Protein AF-A0A6P1HX88-F1 (afdb_monomer_lite)

pLDDT: mean 88.22, std 10.06, range [54.56, 97.75]

Foldseek 3Di:
DPDWDPPPPPAQTKDWDWDDDPPPIDTWMKGWHDDDPQAKTWIWTDDDDFWIKIWIWGWADDVPGTDIDIDIAIPGPPRNVPDRVVVCVVCVVVVVVVVVVVCCVVVVNPDD

Radius of gyration: 15.02 Å; chains: 1; bounding box: 35×31×38 Å

Sequence (112 aa):
MRAVNAEWPAVGSQLHHSVGVWPVLINDSTEVLEVDEERELRLLARATPATKAVVHLQLEPRGSGCHLEMDEKVATPPLKWIPRSVQDVAVYPRNRECLRRLAFLAEQTSTP

Secondary structure (DSSP, 8-state):
--EE-TTTTSTT-EEEEEEEETTEEEEEEEEEEEEETTTEEEEEEEETTTEEEEEEEEEEEETTEEEEEEEEEE-STTGGGS-HHHHHHHHHHHHHHHHHHHHHHHTT----

Structure (mmCIF, N/CA/C/O backbone):
data_AF-A0A6P1HX88-F1
#
_entry.id   AF-A0A6P1HX88-F1
#
loop_
_atom_site.group_PDB
_atom_site.id
_atom_site.type_symbol
_atom_site.label_atom_id
_atom_site.label_alt_id
_atom_site.label_comp_id
_atom_site.label_asym_id
_atom_site.label_entity_id
_atom_site.label_seq_id
_atom_site.pdbx_PDB_ins_code
_atom_site.Cartn_x
_atom_site.Cartn_y
_atom_site.Cartn_z
_atom_site.occupancy
_atom_site.B_iso_or_equiv
_atom_site.auth_seq_id
_atom_site.auth_comp_id
_atom_site.auth_asym_id
_atom_site.auth_atom_id
_atom_site.pdbx_PDB_model_num
ATOM 1 N N . MET A 1 1 ? -4.781 14.688 -2.827 1.00 87.56 1 MET A N 1
ATOM 2 C CA . MET A 1 1 ? -5.924 13.831 -3.202 1.00 87.56 1 MET A CA 1
ATOM 3 C C . MET A 1 1 ? -6.865 14.639 -4.078 1.00 87.56 1 MET A C 1
ATOM 5 O O . MET A 1 1 ? -7.065 15.800 -3.748 1.00 87.56 1 MET A O 1
ATOM 9 N N . ARG A 1 2 ? -7.367 14.094 -5.194 1.00 91.94 2 ARG A N 1
ATOM 10 C CA . ARG A 1 2 ? -8.237 14.830 -6.135 1.00 91.94 2 ARG A CA 1
ATOM 11 C C . ARG A 1 2 ? -9.677 14.326 -6.121 1.00 91.94 2 ARG A C 1
ATOM 13 O O . ARG A 1 2 ? -10.584 15.141 -6.040 1.00 91.94 2 ARG A O 1
ATOM 20 N N . ALA A 1 3 ? -9.878 13.014 -6.203 1.00 93.31 3 ALA A N 1
ATOM 21 C CA . ALA A 1 3 ? -11.202 12.401 -6.161 1.00 93.31 3 ALA A CA 1
ATOM 22 C C . ALA A 1 3 ? -11.111 10.941 -5.707 1.00 93.31 3 ALA A C 1
ATOM 24 O O . ALA A 1 3 ? -10.095 10.283 -5.933 1.00 93.31 3 ALA A O 1
ATOM 25 N N . VAL A 1 4 ? -12.177 10.454 -5.082 1.00 95.50 4 VAL A N 1
ATOM 26 C CA . VAL A 1 4 ? -12.379 9.055 -4.688 1.00 95.50 4 VAL A CA 1
ATOM 27 C C . VAL A 1 4 ? -13.666 8.598 -5.358 1.00 95.50 4 VAL A C 1
ATOM 29 O O . VAL A 1 4 ? -14.658 9.327 -5.309 1.00 95.50 4 VAL A O 1
ATOM 32 N N . ASN A 1 5 ? -13.654 7.424 -5.977 1.00 96.19 5 ASN A N 1
ATOM 33 C CA . ASN A 1 5 ? -14.876 6.790 -6.455 1.00 96.19 5 ASN A CA 1
ATOM 34 C C . ASN A 1 5 ? -15.854 6.523 -5.296 1.00 96.19 5 ASN A C 1
ATOM 36 O O . ASN A 1 5 ? -15.434 6.163 -4.200 1.00 96.19 5 ASN A O 1
ATOM 40 N N . ALA A 1 6 ? -17.159 6.674 -5.527 1.00 96.38 6 ALA A N 1
ATOM 41 C CA . ALA A 1 6 ? -18.169 6.573 -4.466 1.00 96.38 6 ALA A CA 1
ATOM 42 C C . ALA A 1 6 ? -18.263 5.164 -3.857 1.00 96.38 6 ALA A C 1
ATOM 44 O O . ALA A 1 6 ? -18.596 5.003 -2.689 1.00 96.38 6 ALA A O 1
ATOM 45 N N . GLU A 1 7 ? -17.956 4.156 -4.661 1.00 95.25 7 GLU A N 1
ATOM 46 C CA . GLU A 1 7 ? -17.986 2.739 -4.327 1.00 95.25 7 GLU A CA 1
ATOM 47 C C . GLU A 1 7 ? -16.688 2.232 -3.682 1.00 95.25 7 GLU A C 1
ATOM 49 O O . GLU A 1 7 ? -16.559 1.038 -3.429 1.00 95.25 7 GLU A O 1
ATOM 54 N N . TRP A 1 8 ? -15.712 3.108 -3.424 1.00 93.12 8 TRP A N 1
ATOM 55 C CA . TRP A 1 8 ? -14.463 2.722 -2.772 1.00 93.12 8 TRP A CA 1
ATOM 56 C C . TRP A 1 8 ? -14.723 2.063 -1.400 1.00 93.12 8 TRP A C 1
ATOM 58 O O . TRP A 1 8 ? -15.488 2.620 -0.610 1.00 93.12 8 TRP A O 1
ATOM 68 N N . PRO A 1 9 ? -14.065 0.935 -1.059 1.00 95.12 9 PRO A N 1
ATOM 69 C CA . PRO A 1 9 ? -12.954 0.290 -1.764 1.00 95.12 9 PRO A CA 1
ATOM 70 C C . PRO A 1 9 ? -13.364 -0.895 -2.660 1.00 95.12 9 PRO A C 1
ATOM 72 O O . PRO A 1 9 ? -12.594 -1.834 -2.784 1.00 95.12 9 PRO A O 1
ATOM 75 N N . ALA A 1 10 ? -14.539 -0.923 -3.292 1.00 96.56 10 ALA A N 1
ATOM 76 C CA . ALA A 1 10 ? -14.923 -2.050 -4.151 1.00 96.56 10 ALA A CA 1
ATOM 77 C C . ALA A 1 10 ? -13.893 -2.326 -5.269 1.00 96.56 10 ALA A C 1
ATOM 79 O O . ALA A 1 10 ? -13.251 -1.406 -5.785 1.00 96.56 10 ALA A O 1
ATOM 80 N N . VAL A 1 11 ? -13.741 -3.593 -5.671 1.00 97.69 11 VAL A N 1
ATOM 81 C CA . VAL A 1 11 ? -12.831 -3.996 -6.761 1.00 97.69 11 VAL A CA 1
ATOM 82 C C . VAL A 1 11 ? -13.117 -3.185 -8.031 1.00 97.69 11 VAL A C 1
ATOM 84 O O . VAL A 1 11 ? -14.268 -3.025 -8.432 1.00 97.69 11 VAL A O 1
ATOM 87 N N . GLY A 1 12 ? -12.061 -2.661 -8.658 1.00 96.69 12 GLY A N 1
ATOM 88 C CA . GLY A 1 12 ? -12.130 -1.793 -9.838 1.00 96.69 12 GLY A CA 1
ATOM 89 C C . GLY A 1 12 ? -12.351 -0.303 -9.541 1.00 96.69 12 GLY A C 1
ATOM 90 O O . GLY A 1 12 ? -12.152 0.525 -10.431 1.00 96.69 12 GLY A O 1
ATOM 91 N N . SER A 1 13 ? -12.708 0.065 -8.306 1.00 97.19 13 SER A N 1
ATOM 92 C CA . SER A 1 13 ? -12.827 1.469 -7.894 1.00 97.19 13 SER A CA 1
ATOM 93 C C . SER A 1 13 ? -11.460 2.162 -7.829 1.00 97.19 13 SER A C 1
ATOM 95 O O . SER A 1 13 ? -10.417 1.509 -7.705 1.00 97.19 13 SER A O 1
ATOM 97 N N . GLN A 1 14 ? -11.446 3.496 -7.949 1.00 96.00 14 GLN A N 1
ATOM 98 C CA . GLN A 1 14 ? -10.211 4.268 -8.110 1.00 96.00 14 GLN A CA 1
ATOM 99 C C . GLN A 1 14 ? -10.057 5.453 -7.141 1.00 96.00 14 GLN A C 1
ATOM 101 O O . GLN A 1 14 ? -11.011 6.141 -6.773 1.00 96.00 14 GLN A O 1
ATOM 106 N N . LEU A 1 15 ? -8.797 5.727 -6.783 1.00 93.69 15 LEU A N 1
ATOM 107 C CA . LEU A 1 15 ? -8.330 6.937 -6.106 1.00 93.69 15 LEU A CA 1
ATOM 108 C C . LEU A 1 15 ? -7.564 7.811 -7.093 1.00 93.69 15 LEU A C 1
ATOM 110 O O . LEU A 1 15 ? -6.453 7.473 -7.506 1.00 93.69 15 LEU A O 1
ATOM 114 N N . HIS A 1 16 ? -8.098 8.983 -7.411 1.00 92.25 16 HIS A N 1
ATOM 115 C CA . HIS A 1 16 ? -7.420 9.975 -8.233 1.00 92.25 16 HIS A CA 1
ATOM 116 C C . HIS A 1 16 ? -6.620 10.923 -7.350 1.00 92.25 16 HIS A C 1
ATOM 118 O O . HIS A 1 16 ? -7.164 11.632 -6.500 1.00 92.25 16 HIS A O 1
ATOM 124 N N . HIS A 1 17 ? -5.316 10.988 -7.575 1.00 89.44 17 HIS A N 1
ATOM 125 C CA . HIS A 1 17 ? -4.416 11.803 -6.776 1.00 89.44 17 HIS A CA 1
ATOM 126 C C . HIS A 1 17 ? -3.379 12.496 -7.661 1.00 89.44 17 HIS A C 1
ATOM 128 O O . HIS A 1 17 ? -3.408 12.391 -8.890 1.00 89.44 17 HIS A O 1
ATOM 134 N N . SER A 1 18 ? -2.540 13.309 -7.035 1.00 87.06 18 SER A N 1
ATOM 135 C CA . SER A 1 18 ? -1.392 13.928 -7.685 1.00 87.06 18 SER A CA 1
ATOM 136 C C . SER A 1 18 ? -0.186 13.655 -6.803 1.00 87.06 18 SER A C 1
ATOM 138 O O . SER A 1 18 ? -0.272 13.843 -5.587 1.00 87.06 18 SER A O 1
ATOM 140 N N . VAL A 1 19 ? 0.895 13.171 -7.403 1.00 80.62 19 VAL A N 1
ATOM 141 C CA . VAL A 1 19 ? 2.147 12.821 -6.725 1.00 80.62 19 VAL A CA 1
ATOM 142 C C . VAL A 1 19 ? 3.282 13.688 -7.238 1.00 80.62 19 VAL A C 1
ATOM 144 O O . VAL A 1 19 ? 3.260 14.135 -8.383 1.00 80.62 19 VAL A O 1
ATOM 147 N N . GLY A 1 20 ? 4.286 13.901 -6.393 1.00 72.56 20 GLY A N 1
ATOM 148 C CA . GLY A 1 20 ? 5.495 14.638 -6.739 1.00 72.56 20 GLY A CA 1
ATOM 149 C C . GLY A 1 20 ? 5.676 15.914 -5.925 1.00 72.56 20 GLY A C 1
ATOM 150 O O . GLY A 1 20 ? 4.915 16.209 -5.003 1.00 72.56 20 GLY A O 1
ATOM 151 N N . VAL A 1 21 ? 6.733 16.648 -6.250 1.00 74.56 21 VAL A N 1
ATOM 152 C CA . VAL A 1 21 ? 7.126 17.891 -5.581 1.00 74.56 21 VAL A CA 1
ATOM 153 C C . VAL A 1 21 ? 7.043 18.995 -6.617 1.00 74.56 21 VAL A C 1
ATOM 155 O O . VAL A 1 21 ? 7.524 18.816 -7.732 1.00 74.56 21 VAL A O 1
ATOM 158 N N . TRP A 1 22 ? 6.437 20.130 -6.273 1.00 59.81 22 TRP A N 1
ATOM 159 C CA . TRP A 1 22 ? 6.353 21.275 -7.180 1.00 59.81 22 TRP A CA 1
ATOM 160 C C . TRP A 1 22 ? 7.750 21.650 -7.728 1.00 59.81 22 TRP A C 1
ATOM 162 O O . TRP A 1 22 ? 8.692 21.725 -6.936 1.00 59.81 22 TRP A O 1
ATOM 172 N N . PRO A 1 23 ? 7.917 21.874 -9.049 1.00 71.38 23 PRO A N 1
ATOM 173 C CA . PRO A 1 23 ? 6.889 21.943 -10.100 1.00 71.38 23 PRO A CA 1
ATOM 174 C C . PRO A 1 23 ? 6.550 20.595 -10.774 1.00 71.38 23 PRO A C 1
ATOM 176 O O . PRO A 1 23 ? 5.700 20.552 -11.660 1.00 71.38 23 PRO A O 1
ATOM 179 N N . VAL A 1 24 ? 7.183 19.492 -10.371 1.00 74.62 24 VAL A N 1
ATOM 180 C CA . VAL A 1 24 ? 6.976 18.144 -10.926 1.00 74.62 24 VAL A CA 1
ATOM 181 C C . VAL A 1 24 ? 5.828 17.448 -10.189 1.00 74.62 24 VAL A C 1
ATOM 183 O O . VAL A 1 24 ? 6.032 16.545 -9.381 1.00 74.62 24 VAL A O 1
ATOM 186 N N . LEU A 1 25 ? 4.604 17.907 -10.448 1.00 79.88 25 LEU A N 1
ATOM 187 C CA . LEU A 1 25 ? 3.372 17.255 -10.001 1.00 79.88 25 LEU A CA 1
ATOM 188 C C . LEU A 1 25 ? 2.780 16.441 -11.144 1.00 79.88 25 LEU A C 1
ATOM 190 O O . LEU A 1 25 ? 2.579 16.960 -12.241 1.00 79.88 25 LEU A O 1
ATOM 194 N N . ILE A 1 26 ? 2.456 15.183 -10.872 1.00 83.06 26 ILE A N 1
ATOM 195 C CA . ILE A 1 26 ? 1.891 14.281 -11.864 1.00 83.06 26 ILE A CA 1
ATOM 196 C C . ILE A 1 26 ? 0.550 13.758 -11.377 1.00 83.06 26 ILE A C 1
ATOM 198 O O . ILE A 1 26 ? 0.419 13.294 -10.245 1.00 83.06 26 ILE A O 1
ATOM 202 N N . ASN A 1 27 ? -0.460 13.862 -12.239 1.00 86.81 27 ASN A N 1
ATOM 203 C CA . ASN A 1 27 ? -1.773 13.294 -11.979 1.00 86.81 27 ASN A CA 1
ATOM 204 C C . ASN A 1 27 ? -1.709 11.782 -12.131 1.00 86.81 27 ASN A C 1
ATOM 206 O O . ASN A 1 27 ? -1.360 11.283 -13.198 1.00 86.81 27 ASN A O 1
ATOM 210 N N . ASP A 1 28 ? -2.102 11.086 -11.073 1.00 88.81 28 ASP A N 1
ATOM 211 C CA . ASP A 1 28 ? -2.064 9.637 -11.022 1.00 88.81 28 ASP A CA 1
ATOM 212 C C . ASP A 1 28 ? -3.370 9.044 -10.482 1.00 88.81 28 ASP A C 1
ATOM 214 O O . ASP A 1 28 ? -4.267 9.762 -10.008 1.00 88.81 28 ASP A O 1
ATOM 218 N N . SER A 1 29 ? -3.496 7.726 -10.608 1.00 91.44 29 SER A N 1
ATOM 219 C CA . SER A 1 29 ? -4.638 6.962 -10.115 1.00 91.44 29 SER A CA 1
ATOM 220 C C . SER A 1 29 ? -4.215 5.617 -9.538 1.00 91.44 29 SER A C 1
ATOM 222 O O . SER A 1 29 ? -3.401 4.915 -10.140 1.00 91.44 29 SER A O 1
ATOM 224 N N . THR A 1 30 ? -4.848 5.225 -8.440 1.00 93.12 30 THR A N 1
ATOM 225 C CA . THR A 1 30 ? -4.706 3.894 -7.842 1.00 93.12 30 THR A CA 1
ATOM 226 C C . THR A 1 30 ? -6.020 3.142 -7.976 1.00 93.12 30 THR A C 1
ATOM 228 O O . THR A 1 30 ? -7.063 3.714 -7.688 1.00 93.12 30 THR A O 1
ATOM 231 N N . GLU A 1 31 ? -5.976 1.889 -8.413 1.00 95.94 31 GLU A N 1
ATOM 232 C CA . GLU A 1 31 ? -7.154 1.042 -8.649 1.00 95.94 31 GLU A CA 1
ATOM 233 C C . GLU A 1 31 ? -7.167 -0.143 -7.683 1.00 95.94 31 GLU A C 1
ATOM 235 O O . GLU A 1 31 ? -6.114 -0.722 -7.416 1.00 95.94 31 GLU A O 1
ATOM 240 N N . VAL A 1 32 ? -8.335 -0.522 -7.169 1.00 97.75 32 VAL A N 1
ATOM 241 C CA . VAL A 1 32 ? -8.472 -1.719 -6.330 1.00 97.75 32 VAL A CA 1
ATOM 242 C C . VAL A 1 32 ? -8.444 -2.979 -7.189 1.00 97.75 32 VAL A C 1
ATOM 244 O O . VAL A 1 32 ? -9.290 -3.156 -8.062 1.00 97.75 32 VAL A O 1
ATOM 247 N N . LEU A 1 33 ? -7.503 -3.879 -6.909 1.00 97.25 33 LEU A N 1
ATOM 248 C CA . LEU A 1 33 ? -7.400 -5.184 -7.567 1.00 97.25 33 LEU A CA 1
ATOM 249 C C . LEU A 1 33 ? -8.123 -6.291 -6.802 1.00 97.25 33 LEU A C 1
ATOM 251 O O . LEU A 1 33 ? -8.687 -7.187 -7.419 1.00 97.25 33 LEU A O 1
ATOM 255 N N . GLU A 1 34 ? -8.044 -6.273 -5.474 1.00 97.56 34 GLU A N 1
ATOM 256 C CA . GLU A 1 34 ? -8.656 -7.274 -4.597 1.00 97.56 34 GLU A CA 1
ATOM 257 C C . GLU A 1 34 ? -8.908 -6.659 -3.223 1.00 97.56 34 GLU A C 1
ATOM 259 O O . GLU A 1 34 ? -8.102 -5.844 -2.763 1.00 97.56 34 GLU A O 1
ATOM 264 N N . VAL A 1 35 ? -10.015 -7.059 -2.598 1.00 97.50 35 VAL A N 1
ATOM 265 C CA . VAL A 1 35 ? -10.368 -6.710 -1.220 1.00 97.50 35 VAL A CA 1
ATOM 266 C C . VAL A 1 35 ? -10.880 -7.951 -0.519 1.00 97.50 35 VAL A C 1
ATOM 268 O O . VAL A 1 35 ? -11.815 -8.587 -1.004 1.00 97.50 35 VAL A O 1
ATOM 271 N N . ASP A 1 36 ? -10.302 -8.222 0.640 1.00 96.38 36 ASP A N 1
ATOM 272 C CA . ASP A 1 36 ? -10.890 -9.045 1.685 1.00 96.38 36 ASP A CA 1
ATOM 273 C C . ASP A 1 36 ? -11.036 -8.149 2.919 1.00 96.38 36 ASP A C 1
ATOM 275 O O . ASP A 1 36 ? -10.045 -7.635 3.451 1.00 96.38 36 ASP A O 1
ATOM 279 N N . GLU A 1 37 ? -12.278 -7.869 3.313 1.00 91.88 37 GLU A N 1
ATOM 280 C CA . GLU A 1 37 ? -12.564 -6.904 4.374 1.00 91.88 37 GLU A CA 1
ATOM 281 C C . GLU A 1 37 ? -11.816 -7.279 5.662 1.00 91.88 37 GLU A C 1
ATOM 283 O O . GLU A 1 37 ? -11.799 -8.430 6.091 1.00 91.88 37 GLU A O 1
ATOM 288 N N . GLU A 1 38 ? -11.154 -6.285 6.264 1.00 91.00 38 GLU A N 1
ATOM 289 C CA . GLU A 1 38 ? -10.341 -6.431 7.483 1.00 91.00 38 GLU A CA 1
ATOM 290 C C . GLU A 1 38 ? -9.121 -7.371 7.372 1.00 91.00 38 GLU A C 1
ATOM 292 O O . GLU A 1 38 ? -8.453 -7.615 8.380 1.00 91.00 38 GLU A O 1
ATOM 297 N N . ARG A 1 39 ? -8.792 -7.876 6.174 1.00 95.06 39 ARG A N 1
ATOM 298 C CA . ARG A 1 39 ? -7.720 -8.868 5.967 1.00 95.06 39 ARG A CA 1
ATOM 299 C C . ARG A 1 39 ? -6.724 -8.473 4.892 1.00 95.06 39 ARG A C 1
ATOM 301 O O . ARG A 1 39 ? -5.519 -8.571 5.116 1.00 95.06 39 ARG A O 1
ATOM 308 N N . GLU A 1 40 ? -7.202 -8.030 3.735 1.00 97.00 40 GLU A N 1
ATOM 309 C CA . GLU A 1 40 ? -6.346 -7.794 2.576 1.00 97.00 40 GLU A CA 1
ATOM 310 C C . GLU A 1 40 ? -6.872 -6.662 1.690 1.00 97.00 40 GLU A C 1
ATOM 312 O O . GLU A 1 40 ? -8.062 -6.559 1.398 1.00 97.00 40 GLU A O 1
ATOM 317 N N . LEU A 1 41 ? -5.956 -5.824 1.205 1.00 97.31 41 LEU A N 1
ATOM 318 C CA . LEU A 1 41 ? -6.237 -4.845 0.162 1.00 97.31 41 LEU A CA 1
ATOM 319 C C . LEU A 1 41 ? -5.083 -4.823 -0.839 1.00 97.31 41 LEU A C 1
ATOM 321 O O . LEU A 1 41 ? -3.955 -4.450 -0.506 1.00 97.31 41 LEU A O 1
ATOM 325 N N . ARG A 1 42 ? -5.368 -5.180 -2.094 1.00 97.56 42 ARG A N 1
ATOM 326 C CA . ARG A 1 42 ? -4.402 -5.075 -3.193 1.00 97.56 42 ARG A CA 1
ATOM 327 C C . ARG A 1 42 ? -4.769 -3.943 -4.121 1.00 97.56 42 ARG A C 1
ATOM 329 O O . ARG A 1 42 ? -5.889 -3.865 -4.622 1.00 97.56 42 ARG A O 1
ATOM 336 N N . LEU A 1 43 ? -3.786 -3.110 -4.415 1.00 96.38 43 LEU A N 1
ATOM 337 C CA . LEU A 1 43 ? -3.949 -1.894 -5.187 1.00 96.38 43 LEU A CA 1
ATOM 338 C C . LEU A 1 43 ? -2.975 -1.871 -6.360 1.00 96.38 43 LEU A C 1
ATOM 340 O O . LEU A 1 43 ? -1.798 -2.190 -6.214 1.00 96.38 43 LEU A O 1
ATOM 344 N N . LEU A 1 44 ? -3.444 -1.431 -7.520 1.00 94.69 44 LEU A N 1
ATOM 345 C CA . LEU A 1 44 ? -2.608 -1.091 -8.659 1.00 94.69 44 LEU A CA 1
ATOM 346 C C . LEU A 1 44 ? -2.342 0.410 -8.642 1.00 94.69 44 LEU A C 1
ATOM 348 O O . LEU A 1 44 ? -3.160 1.203 -9.110 1.00 94.69 44 LEU A O 1
ATOM 352 N N . ALA A 1 45 ? -1.181 0.795 -8.128 1.00 90.19 45 ALA A N 1
ATOM 353 C CA . ALA A 1 45 ? -0.684 2.152 -8.252 1.00 90.19 45 ALA A CA 1
ATOM 354 C C . ALA A 1 45 ? -0.125 2.343 -9.662 1.00 90.19 45 ALA A C 1
ATOM 356 O O . ALA A 1 45 ? 0.809 1.653 -10.092 1.00 90.19 45 ALA A O 1
ATOM 357 N N . ARG A 1 46 ? -0.690 3.289 -10.405 1.00 85.50 46 ARG A N 1
ATOM 358 C CA . ARG A 1 46 ? -0.001 3.825 -11.573 1.00 85.50 46 ARG A CA 1
ATOM 359 C C . ARG A 1 46 ? 1.055 4.800 -11.036 1.00 85.50 46 ARG A C 1
ATOM 361 O O . ARG A 1 46 ? 0.850 5.459 -10.025 1.00 85.50 46 ARG A O 1
ATOM 368 N N . ALA A 1 47 ? 2.248 4.726 -11.611 1.00 67.31 47 ALA A N 1
ATOM 369 C CA . ALA A 1 47 ? 3.368 5.611 -11.337 1.00 67.31 47 ALA A CA 1
ATOM 370 C C . ALA A 1 47 ? 3.870 6.021 -12.718 1.00 67.31 47 ALA A C 1
ATOM 372 O O . ALA A 1 47 ? 4.587 5.273 -13.382 1.00 67.31 47 ALA A O 1
ATOM 373 N N . THR A 1 48 ? 3.350 7.135 -13.214 1.00 65.50 48 THR A N 1
ATOM 374 C CA . THR A 1 48 ? 3.548 7.665 -14.581 1.00 65.50 48 THR A CA 1
ATOM 375 C C . THR A 1 48 ? 4.959 7.532 -15.206 1.00 65.50 48 THR A C 1
ATOM 377 O O . THR A 1 48 ? 5.945 7.314 -14.505 1.00 65.50 48 THR A O 1
ATOM 380 N N . PRO A 1 49 ? 5.120 7.735 -16.535 1.00 57.06 49 PRO A N 1
ATOM 381 C CA . PRO A 1 49 ? 4.153 7.522 -17.614 1.00 57.06 49 PRO A CA 1
ATOM 382 C C . PRO A 1 49 ? 4.088 6.051 -18.071 1.00 57.06 49 PRO A C 1
ATOM 384 O O . PRO A 1 49 ? 3.206 5.694 -18.846 1.00 57.06 49 PRO A O 1
ATOM 387 N N . ALA A 1 50 ? 4.991 5.187 -17.597 1.00 61.62 50 ALA A N 1
ATOM 388 C CA . ALA A 1 50 ? 5.115 3.812 -18.088 1.00 61.62 50 ALA A CA 1
ATOM 389 C C . ALA A 1 50 ? 5.227 2.757 -16.982 1.00 61.62 50 ALA A C 1
ATOM 391 O O . ALA A 1 50 ? 5.457 1.593 -17.288 1.00 61.62 50 ALA A O 1
ATOM 392 N N . THR A 1 51 ? 5.067 3.124 -15.712 1.00 74.69 51 THR A N 1
ATOM 393 C CA . THR A 1 51 ? 5.269 2.200 -14.594 1.00 74.69 51 THR A CA 1
ATOM 394 C C . THR A 1 51 ? 3.990 1.975 -13.808 1.00 74.69 51 THR A C 1
ATOM 396 O O . THR A 1 51 ? 3.161 2.858 -13.605 1.00 74.69 51 THR A O 1
ATOM 399 N N . LYS A 1 52 ? 3.818 0.738 -13.367 1.00 87.88 52 LYS A N 1
ATOM 400 C CA . LYS A 1 52 ? 2.759 0.323 -12.456 1.00 87.88 52 LYS A CA 1
ATOM 401 C C . LYS A 1 52 ? 3.397 -0.454 -11.323 1.00 87.88 52 LYS A C 1
ATOM 403 O O . LYS A 1 52 ? 4.322 -1.233 -11.575 1.00 87.88 52 LYS A O 1
ATOM 408 N N . ALA A 1 53 ? 2.884 -0.276 -10.119 1.00 90.06 53 ALA A N 1
ATOM 409 C CA . ALA A 1 53 ? 3.247 -1.051 -8.950 1.00 90.06 53 ALA A CA 1
ATOM 410 C C . ALA A 1 53 ? 1.991 -1.674 -8.343 1.00 90.06 53 ALA A C 1
ATOM 412 O O . ALA A 1 53 ? 0.924 -1.063 -8.342 1.00 90.06 53 ALA A O 1
ATOM 413 N N . VAL A 1 54 ? 2.121 -2.901 -7.857 1.00 93.62 54 VAL A N 1
ATOM 414 C CA . VAL A 1 54 ? 1.111 -3.517 -7.004 1.00 93.62 54 VAL A CA 1
ATOM 415 C C . VAL A 1 54 ? 1.522 -3.250 -5.569 1.00 93.62 54 VAL A C 1
ATOM 417 O O . VAL A 1 54 ? 2.614 -3.651 -5.168 1.00 93.62 54 VAL A O 1
ATOM 420 N N . VAL A 1 55 ? 0.657 -2.561 -4.835 1.00 95.00 55 VAL A N 1
ATOM 421 C CA . VAL A 1 55 ? 0.750 -2.390 -3.386 1.00 95.00 55 VAL A CA 1
ATOM 422 C C . VAL A 1 55 ? -0.154 -3.438 -2.758 1.00 95.00 55 VAL A C 1
ATOM 424 O O . VAL A 1 55 ? -1.315 -3.565 -3.146 1.00 95.00 55 VAL A O 1
ATOM 427 N N . HIS A 1 56 ? 0.375 -4.198 -1.816 1.00 96.56 56 HIS A N 1
ATOM 428 C CA . HIS A 1 56 ? -0.350 -5.231 -1.100 1.00 96.56 56 HIS A CA 1
ATOM 429 C C . HIS A 1 56 ? -0.318 -4.905 0.386 1.00 96.56 56 HIS A C 1
ATOM 431 O O . HIS A 1 56 ? 0.759 -4.832 0.975 1.00 96.56 56 HIS A O 1
ATOM 437 N N . LEU A 1 57 ? -1.498 -4.678 0.956 1.00 96.81 57 LEU A N 1
ATOM 438 C CA . LEU A 1 57 ? -1.697 -4.439 2.377 1.00 96.81 57 LEU A CA 1
ATOM 439 C C . LEU A 1 57 ? -2.320 -5.684 2.995 1.00 96.81 57 LEU A C 1
ATOM 441 O O . LEU A 1 57 ? -3.364 -6.137 2.528 1.00 96.81 57 LEU A O 1
ATOM 445 N N . GLN A 1 58 ? -1.691 -6.202 4.042 1.00 97.50 58 GLN A N 1
ATOM 446 C CA . GLN A 1 58 ? -2.183 -7.344 4.807 1.00 97.50 58 GLN A CA 1
ATOM 447 C C . GLN A 1 58 ? -2.440 -6.902 6.237 1.00 97.50 58 GLN A C 1
ATOM 449 O O . GLN A 1 58 ? -1.616 -6.207 6.831 1.00 97.50 58 GLN A O 1
ATOM 454 N N . LEU A 1 59 ? -3.595 -7.280 6.771 1.00 96.38 59 LEU A N 1
ATOM 455 C CA . LEU A 1 59 ? -4.035 -6.906 8.101 1.00 96.38 59 LEU A CA 1
ATOM 456 C C . LEU A 1 59 ? -4.205 -8.168 8.943 1.00 96.38 59 LEU A C 1
ATOM 458 O O . LEU A 1 59 ? -4.979 -9.065 8.615 1.00 96.38 59 LEU A O 1
ATOM 462 N N . GLU A 1 60 ? -3.499 -8.216 10.066 1.00 96.62 60 GLU A N 1
ATOM 463 C CA . GLU A 1 60 ? -3.678 -9.239 11.088 1.00 96.62 60 GLU A CA 1
ATOM 464 C C . GLU A 1 60 ? -4.296 -8.611 12.343 1.00 96.62 60 GLU A C 1
ATOM 466 O O . GLU A 1 60 ? -3.653 -7.774 12.985 1.00 96.62 60 GLU A O 1
ATOM 471 N N . PRO A 1 61 ? -5.511 -9.007 12.756 1.00 94.38 61 PRO A N 1
ATOM 472 C CA . PRO A 1 61 ? -6.109 -8.517 13.994 1.00 94.38 61 PRO A CA 1
ATOM 473 C C . PRO A 1 61 ? -5.237 -8.816 15.226 1.00 94.38 61 PRO A C 1
ATOM 475 O O . PRO A 1 61 ? -4.768 -9.939 15.425 1.00 94.38 61 PRO A O 1
ATOM 478 N N . ARG A 1 62 ? -5.032 -7.811 16.086 1.00 93.69 62 ARG A N 1
ATOM 479 C CA . ARG A 1 62 ? -4.237 -7.897 17.323 1.00 93.69 62 ARG A CA 1
ATOM 480 C C . ARG A 1 62 ? -4.923 -7.121 18.448 1.00 93.69 62 ARG A C 1
ATOM 482 O O . ARG A 1 62 ? -4.738 -5.915 18.593 1.00 93.69 62 ARG A O 1
ATOM 489 N N . GLY A 1 63 ? -5.684 -7.825 19.286 1.00 91.00 63 GLY A N 1
ATOM 490 C CA . GLY A 1 63 ? -6.392 -7.211 20.413 1.00 91.00 63 GLY A CA 1
ATOM 491 C C . GLY A 1 63 ? -7.357 -6.122 19.939 1.00 91.00 63 GLY A C 1
ATOM 492 O O . GLY A 1 63 ? -8.259 -6.408 19.161 1.00 91.00 63 GLY A O 1
ATOM 493 N N . SER A 1 64 ? -7.159 -4.883 20.397 1.00 88.88 64 SER A N 1
ATOM 494 C CA . SER A 1 64 ? -7.959 -3.718 19.987 1.00 88.88 64 SER A CA 1
ATOM 495 C C . SER A 1 64 ? -7.458 -3.019 18.715 1.00 88.88 64 SER A C 1
ATOM 497 O O . SER A 1 64 ? -7.988 -1.970 18.362 1.00 88.88 64 SER A O 1
ATOM 499 N N . GLY A 1 65 ? -6.422 -3.545 18.058 1.00 91.06 65 GLY A N 1
ATOM 500 C CA . GLY A 1 65 ? -5.851 -2.989 16.833 1.00 91.06 65 GLY A CA 1
ATOM 501 C C . GLY A 1 65 ? -5.530 -4.070 15.804 1.00 91.06 65 GLY A C 1
ATOM 502 O O . GLY A 1 65 ? -6.062 -5.180 15.850 1.00 91.06 65 GLY A O 1
ATOM 503 N N . CYS A 1 66 ? -4.632 -3.757 14.875 1.00 93.75 66 CYS A N 1
ATOM 504 C CA . CYS A 1 66 ? -4.121 -4.716 13.902 1.00 93.75 66 CYS A CA 1
ATOM 505 C C . CYS A 1 66 ? -2.623 -4.512 13.665 1.00 93.75 66 CYS A C 1
ATOM 507 O O . CYS A 1 66 ? -2.083 -3.424 13.865 1.00 93.75 66 CYS A O 1
ATOM 509 N N . HIS A 1 67 ? -1.953 -5.579 13.249 1.00 95.44 67 HIS A N 1
ATOM 510 C CA . HIS A 1 67 ? -0.656 -5.495 12.606 1.00 95.44 67 HIS A CA 1
ATOM 511 C C . HIS A 1 67 ? -0.886 -5.345 11.104 1.00 95.44 67 HIS A C 1
ATOM 513 O O . HIS A 1 67 ? -1.622 -6.140 10.523 1.00 95.44 67 HIS A O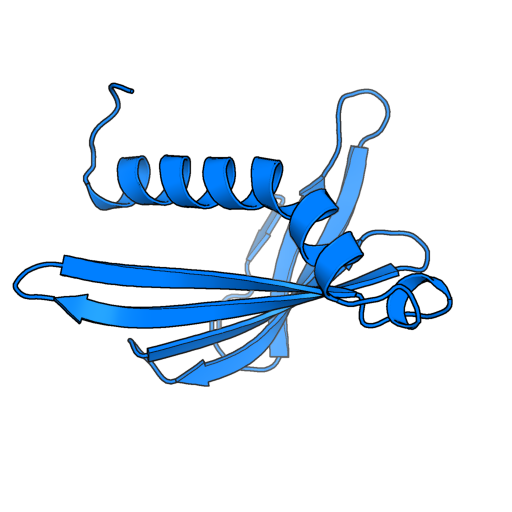 1
ATOM 519 N N . LEU A 1 68 ? -0.293 -4.319 10.496 1.00 95.69 68 LEU A N 1
ATOM 520 C CA . LEU A 1 68 ? -0.435 -4.046 9.073 1.00 95.69 68 LEU A CA 1
ATOM 521 C C . LEU A 1 68 ? 0.919 -4.196 8.385 1.00 95.69 68 LEU A C 1
ATOM 523 O O . LEU A 1 68 ? 1.874 -3.491 8.716 1.00 95.69 68 LEU A O 1
ATOM 527 N N . GLU A 1 69 ? 0.976 -5.091 7.408 1.00 96.00 69 GLU A N 1
ATOM 528 C CA . GLU A 1 69 ? 2.135 -5.286 6.546 1.00 96.00 69 GLU A CA 1
ATOM 529 C C . GLU A 1 69 ? 1.876 -4.674 5.169 1.00 96.00 69 GLU A C 1
ATOM 531 O O . GLU A 1 69 ? 0.755 -4.700 4.659 1.00 96.00 69 GLU A O 1
ATOM 536 N N . MET A 1 70 ? 2.923 -4.108 4.564 1.00 95.31 70 MET A N 1
ATOM 537 C CA . MET A 1 70 ? 2.852 -3.503 3.237 1.00 95.31 70 MET A CA 1
ATOM 538 C C . MET A 1 70 ? 4.015 -3.957 2.360 1.00 95.31 70 MET A C 1
ATOM 540 O O . MET A 1 70 ? 5.180 -3.690 2.658 1.00 95.31 70 MET A O 1
ATOM 544 N N . ASP A 1 71 ? 3.674 -4.574 1.233 1.00 93.12 71 ASP A N 1
ATOM 545 C CA . ASP A 1 71 ? 4.593 -4.990 0.174 1.00 93.12 71 ASP A CA 1
ATOM 546 C C . ASP A 1 71 ? 4.304 -4.192 -1.101 1.00 93.12 71 ASP A C 1
ATOM 548 O O . ASP A 1 71 ? 3.151 -3.927 -1.440 1.00 93.12 71 ASP A O 1
ATOM 552 N N . GLU A 1 72 ? 5.354 -3.805 -1.821 1.00 91.56 72 GLU A N 1
ATOM 553 C CA . GLU A 1 72 ? 5.220 -3.089 -3.088 1.00 91.56 72 GLU A CA 1
ATOM 554 C C . GLU A 1 72 ? 6.098 -3.720 -4.163 1.00 91.56 72 GLU A C 1
ATOM 556 O O . GLU A 1 72 ? 7.308 -3.858 -3.995 1.00 91.56 72 GLU A O 1
ATOM 561 N N . LYS A 1 73 ? 5.493 -4.070 -5.302 1.00 88.44 73 LYS A N 1
ATOM 562 C CA . LYS A 1 73 ? 6.181 -4.740 -6.416 1.00 88.44 73 LYS A CA 1
ATOM 563 C C . LYS A 1 73 ? 5.941 -4.031 -7.727 1.00 88.44 73 LYS A C 1
ATOM 565 O O . LYS A 1 73 ? 4.804 -3.714 -8.074 1.00 88.44 73 LYS A O 1
ATOM 570 N N . VAL A 1 74 ? 6.993 -3.858 -8.521 1.00 86.12 74 VAL A N 1
ATOM 571 C CA . VAL A 1 74 ? 6.848 -3.281 -9.856 1.00 86.12 74 VAL A CA 1
ATOM 572 C C . VAL A 1 74 ? 6.211 -4.301 -10.802 1.00 86.12 74 VAL A C 1
ATOM 574 O O . VAL A 1 74 ? 6.708 -5.408 -11.000 1.00 86.12 74 VAL A O 1
ATOM 577 N N . ALA A 1 75 ? 5.108 -3.910 -11.435 1.00 85.19 75 ALA A N 1
ATOM 578 C CA . ALA A 1 75 ? 4.370 -4.744 -12.376 1.00 85.19 75 ALA A CA 1
ATOM 579 C C . ALA A 1 75 ? 4.834 -4.570 -13.833 1.00 85.19 75 ALA A C 1
ATOM 581 O O . ALA A 1 75 ? 4.468 -5.379 -14.686 1.00 85.19 75 ALA A O 1
ATOM 582 N N . THR A 1 76 ? 5.626 -3.532 -14.142 1.00 82.38 76 THR A N 1
ATOM 583 C CA . THR A 1 76 ? 5.974 -3.162 -15.531 1.00 82.38 76 THR A CA 1
ATOM 584 C C . THR A 1 76 ? 7.458 -3.401 -15.874 1.00 82.38 76 THR A C 1
ATOM 586 O O . THR A 1 76 ? 8.327 -3.045 -15.074 1.00 82.38 76 THR A O 1
ATOM 589 N N . PRO A 1 77 ? 7.792 -4.003 -17.036 1.00 74.06 77 PRO A N 1
ATOM 590 C CA . PRO A 1 77 ? 9.175 -4.129 -17.515 1.00 74.06 77 PRO A CA 1
ATOM 591 C C . PRO A 1 77 ? 9.826 -2.770 -17.855 1.00 74.06 77 PRO A C 1
ATOM 593 O O . PRO A 1 77 ? 9.104 -1.820 -18.150 1.00 74.06 77 PRO A O 1
ATOM 596 N N . PRO A 1 78 ? 11.172 -2.663 -17.859 1.00 76.06 78 PRO A N 1
ATOM 597 C CA . PRO A 1 78 ? 12.149 -3.685 -17.461 1.00 76.06 78 PRO A CA 1
ATOM 598 C C . PRO A 1 78 ? 12.318 -3.792 -15.936 1.00 76.06 78 PRO A C 1
ATOM 600 O O . PRO A 1 78 ? 12.925 -4.743 -15.456 1.00 76.06 78 PRO A O 1
ATOM 603 N N . LEU A 1 79 ? 11.756 -2.854 -15.164 1.00 78.50 79 LEU A N 1
ATOM 604 C CA . LEU A 1 79 ? 11.900 -2.799 -13.703 1.00 78.50 79 LEU A CA 1
ATOM 605 C C . LEU A 1 79 ? 11.344 -4.043 -12.996 1.00 78.50 79 LEU A C 1
ATOM 607 O O . LEU A 1 79 ? 11.912 -4.470 -11.998 1.00 78.50 79 LEU A O 1
ATOM 611 N N . LYS A 1 80 ? 10.307 -4.684 -13.551 1.00 80.88 80 LYS A N 1
ATOM 612 C CA . LYS A 1 80 ? 9.806 -5.988 -13.077 1.00 80.88 80 LYS A CA 1
ATOM 613 C C . LYS A 1 80 ? 10.894 -7.078 -13.014 1.00 80.88 80 LYS A C 1
ATOM 615 O O . LYS A 1 80 ? 10.758 -8.011 -12.229 1.00 80.88 80 LYS A O 1
ATOM 620 N N . TRP A 1 81 ? 11.945 -6.993 -13.834 1.00 84.06 81 TRP A N 1
ATOM 621 C CA . TRP A 1 81 ? 13.035 -7.980 -13.869 1.00 84.06 81 TRP A CA 1
ATOM 622 C C . TRP A 1 81 ? 14.144 -7.713 -12.850 1.00 84.06 81 TRP A C 1
ATOM 624 O O . TRP A 1 81 ? 15.016 -8.561 -12.667 1.00 84.06 81 TRP A O 1
ATOM 634 N N . ILE A 1 82 ? 14.124 -6.560 -12.178 1.00 84.44 82 ILE A N 1
ATOM 635 C CA . ILE A 1 82 ? 15.050 -6.280 -11.081 1.00 84.44 82 ILE A CA 1
ATOM 636 C C . ILE A 1 82 ? 14.774 -7.285 -9.949 1.00 84.44 82 ILE A C 1
ATOM 638 O O . ILE A 1 82 ? 13.605 -7.502 -9.617 1.00 84.44 82 ILE A O 1
ATOM 642 N N . PRO A 1 83 ? 15.804 -7.893 -9.330 1.00 89.00 83 PRO A N 1
ATOM 643 C CA . PRO A 1 83 ? 15.616 -8.810 -8.211 1.00 89.00 83 PRO A CA 1
ATOM 644 C C . PRO A 1 83 ? 14.752 -8.206 -7.101 1.00 89.00 83 PRO A C 1
ATOM 646 O O . PRO A 1 83 ? 14.905 -7.032 -6.760 1.00 89.00 83 PRO A O 1
ATOM 649 N N . ARG A 1 84 ? 13.873 -9.022 -6.507 1.00 85.06 84 ARG A N 1
ATOM 650 C CA . ARG A 1 84 ? 12.920 -8.563 -5.485 1.00 85.06 84 ARG A CA 1
ATOM 651 C C . ARG A 1 84 ? 13.611 -7.852 -4.320 1.00 85.06 84 ARG A C 1
ATOM 653 O O . ARG A 1 84 ? 13.202 -6.760 -3.970 1.00 85.06 84 ARG A O 1
ATOM 660 N N . SER A 1 85 ? 14.720 -8.395 -3.821 1.00 87.69 85 SER A N 1
ATOM 661 C CA . SER A 1 85 ? 15.490 -7.784 -2.728 1.00 87.69 85 SER A CA 1
ATOM 662 C C . SER A 1 85 ? 15.943 -6.351 -3.024 1.00 87.69 85 SER A C 1
ATOM 664 O O . SER A 1 85 ? 15.964 -5.511 -2.131 1.00 87.69 85 SER A O 1
ATOM 666 N N . VAL A 1 86 ? 16.283 -6.050 -4.279 1.00 87.69 86 VAL A N 1
ATOM 667 C CA . VAL A 1 86 ? 16.685 -4.701 -4.695 1.00 87.69 86 VAL A CA 1
ATOM 668 C C . VAL A 1 86 ? 15.471 -3.775 -4.754 1.00 87.69 86 VAL A C 1
ATOM 670 O O . VAL A 1 86 ? 15.567 -2.629 -4.318 1.00 87.69 86 VAL A O 1
ATOM 673 N N . GLN A 1 87 ? 14.331 -4.264 -5.254 1.00 86.44 87 GLN A N 1
ATOM 674 C CA . GLN A 1 87 ? 13.078 -3.503 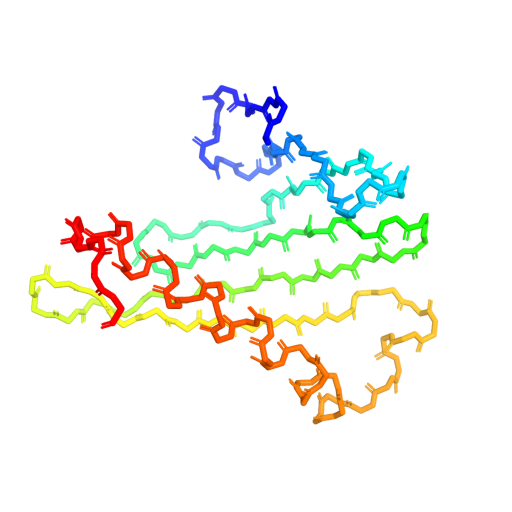-5.228 1.00 86.44 87 GLN A CA 1
ATOM 675 C C . GLN A 1 87 ? 12.672 -3.187 -3.782 1.00 86.44 87 GLN A C 1
ATOM 677 O O . GLN A 1 87 ? 12.438 -2.023 -3.468 1.00 86.44 87 GLN A O 1
ATOM 682 N N . ASP A 1 88 ? 12.688 -4.191 -2.902 1.00 87.38 88 ASP A N 1
ATOM 683 C CA . ASP A 1 88 ? 12.314 -4.065 -1.492 1.00 87.38 88 ASP A CA 1
ATOM 684 C C . ASP A 1 88 ? 13.175 -3.004 -0.789 1.00 87.38 88 ASP A C 1
ATOM 686 O O . ASP A 1 88 ? 12.645 -2.095 -0.154 1.00 87.38 88 ASP A O 1
ATOM 690 N N . VAL A 1 89 ? 14.501 -3.044 -0.969 1.00 89.44 89 VAL A N 1
ATOM 691 C CA . VAL A 1 89 ? 15.418 -2.042 -0.392 1.00 89.44 89 VAL A CA 1
ATOM 692 C C . VAL A 1 89 ? 15.130 -0.635 -0.922 1.00 89.44 89 VAL A C 1
ATOM 694 O O . VAL A 1 89 ? 15.179 0.328 -0.156 1.00 89.44 89 VAL A O 1
ATOM 697 N N . ALA A 1 90 ? 14.812 -0.497 -2.211 1.00 86.00 90 ALA A N 1
ATOM 698 C CA . ALA A 1 90 ? 14.535 0.801 -2.819 1.00 86.00 90 ALA A CA 1
ATOM 699 C C . ALA A 1 90 ? 13.226 1.430 -2.308 1.00 86.00 90 ALA A C 1
ATOM 701 O O . ALA A 1 90 ? 13.145 2.652 -2.166 1.00 86.00 90 ALA A O 1
ATOM 702 N N . VAL A 1 91 ? 12.202 0.617 -2.028 1.00 87.88 91 VAL A N 1
ATOM 703 C CA . VAL A 1 91 ? 10.893 1.103 -1.556 1.00 87.88 91 VAL A CA 1
ATOM 704 C C . VAL A 1 91 ? 10.799 1.177 -0.030 1.00 87.88 91 VAL A C 1
ATOM 706 O O . VAL A 1 91 ? 10.027 1.975 0.495 1.00 87.88 91 VAL A O 1
ATOM 709 N N . TYR A 1 92 ? 11.626 0.426 0.699 1.00 90.25 92 TYR A N 1
ATOM 710 C CA . TYR A 1 92 ? 11.557 0.315 2.157 1.00 90.25 92 TYR A CA 1
ATOM 711 C C . TYR A 1 92 ? 11.483 1.660 2.906 1.00 90.25 92 TYR A C 1
ATOM 713 O O . TYR A 1 92 ? 10.604 1.798 3.759 1.00 90.25 92 TYR A O 1
ATOM 721 N N . PRO A 1 93 ? 12.309 2.690 2.606 1.00 91.19 93 PRO A N 1
ATOM 722 C CA . PRO A 1 93 ? 12.245 3.953 3.340 1.00 91.19 93 PRO A CA 1
ATOM 723 C C . PRO A 1 93 ? 10.894 4.660 3.188 1.00 91.19 93 PRO A C 1
ATOM 725 O O . PRO A 1 93 ? 10.341 5.143 4.178 1.00 91.19 93 PRO A O 1
ATOM 728 N N . ARG A 1 94 ? 10.344 4.690 1.963 1.00 89.12 94 ARG A N 1
ATOM 729 C CA . ARG A 1 94 ? 9.041 5.318 1.708 1.00 89.12 94 ARG A CA 1
ATOM 730 C C . ARG A 1 94 ? 7.901 4.505 2.319 1.00 89.12 94 ARG A C 1
ATOM 732 O O . ARG A 1 94 ? 6.986 5.099 2.883 1.00 89.12 94 ARG A O 1
ATOM 739 N N . ASN A 1 95 ? 7.989 3.174 2.281 1.00 92.38 95 ASN A N 1
ATOM 740 C CA . ASN A 1 95 ? 6.966 2.289 2.833 1.00 92.38 95 ASN A CA 1
ATOM 741 C C . ASN A 1 95 ? 6.912 2.420 4.354 1.00 92.38 95 ASN A C 1
ATOM 743 O O . ASN A 1 95 ? 5.837 2.569 4.929 1.00 92.38 95 ASN A O 1
ATOM 747 N N . ARG A 1 96 ? 8.082 2.453 5.001 1.00 94.38 96 ARG A N 1
ATOM 748 C CA . ARG A 1 96 ? 8.195 2.644 6.448 1.00 94.38 96 ARG A CA 1
ATOM 749 C C . ARG A 1 96 ? 7.603 3.978 6.893 1.00 94.38 96 ARG A C 1
ATOM 751 O O . ARG A 1 96 ? 6.893 4.023 7.892 1.00 94.38 96 ARG A O 1
ATOM 758 N N . GLU A 1 97 ? 7.876 5.057 6.162 1.00 94.31 97 GLU A N 1
ATOM 759 C CA . GLU A 1 97 ? 7.298 6.372 6.461 1.00 94.31 97 GLU A CA 1
ATOM 76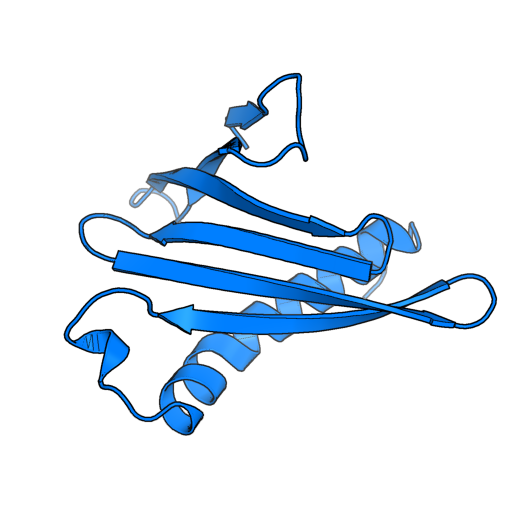0 C C . GLU A 1 97 ? 5.781 6.402 6.229 1.00 94.31 97 GLU A C 1
ATOM 762 O O . GLU A 1 97 ? 5.045 6.978 7.028 1.00 94.31 97 GLU A O 1
ATOM 767 N N . CYS A 1 98 ? 5.294 5.754 5.167 1.00 92.81 98 CYS A N 1
ATOM 768 C CA . CYS A 1 98 ? 3.864 5.635 4.897 1.00 92.81 98 CYS A CA 1
ATOM 769 C C . CYS A 1 98 ? 3.135 4.903 6.035 1.00 92.81 98 CYS A C 1
ATOM 771 O O . CYS A 1 98 ? 2.171 5.445 6.574 1.00 92.81 98 CYS A O 1
ATOM 773 N N . LEU A 1 99 ? 3.644 3.743 6.466 1.00 94.88 99 LEU A N 1
ATOM 774 C CA . LEU A 1 99 ? 3.095 2.988 7.598 1.00 94.88 99 LEU A CA 1
ATOM 775 C C . LEU A 1 99 ? 3.150 3.781 8.906 1.00 94.88 99 LEU A C 1
ATOM 777 O O . LEU A 1 99 ? 2.186 3.784 9.664 1.00 94.88 99 LEU A O 1
ATOM 781 N N . ARG A 1 100 ? 4.242 4.512 9.152 1.00 93.69 100 ARG A N 1
ATOM 782 C CA . ARG A 1 100 ? 4.374 5.380 10.329 1.00 93.69 100 ARG A CA 1
ATOM 783 C C . ARG A 1 100 ? 3.303 6.475 10.352 1.00 93.69 100 ARG A C 1
ATOM 785 O O . ARG A 1 100 ? 2.669 6.687 11.379 1.00 93.69 100 ARG A O 1
ATOM 792 N N . ARG A 1 101 ? 3.062 7.150 9.223 1.00 93.94 101 ARG A N 1
ATOM 793 C CA . ARG A 1 101 ? 1.988 8.156 9.113 1.00 93.94 101 ARG A CA 1
ATOM 794 C C . ARG A 1 101 ? 0.602 7.542 9.240 1.00 93.94 101 ARG A C 1
ATOM 796 O O . ARG A 1 101 ? -0.273 8.159 9.837 1.00 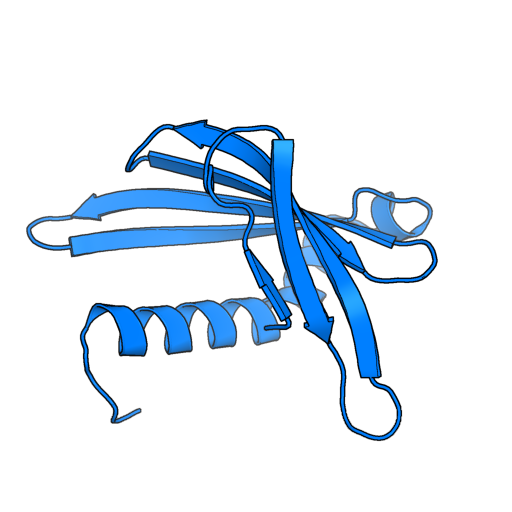93.94 101 ARG A O 1
ATOM 803 N N . LEU A 1 102 ? 0.404 6.351 8.6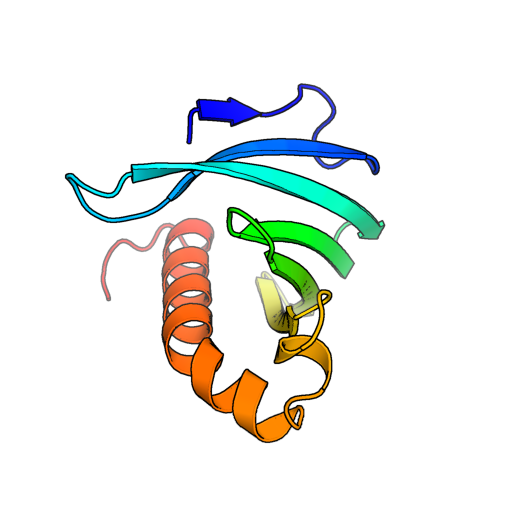80 1.00 93.75 102 LEU A N 1
ATOM 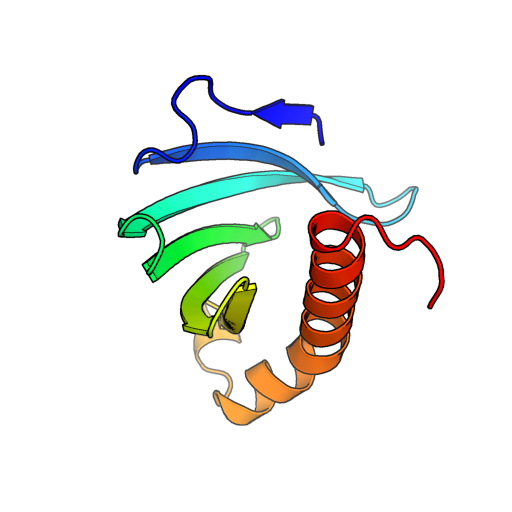804 C CA . LEU A 1 102 ? -0.853 5.624 8.805 1.00 93.75 102 LEU A CA 1
ATOM 805 C C . LEU A 1 102 ? -1.149 5.286 10.269 1.00 93.75 102 LEU A C 1
ATOM 807 O O . LEU A 1 102 ? -2.269 5.517 10.713 1.00 93.75 102 LEU A O 1
ATOM 811 N N . ALA A 1 103 ? -0.146 4.828 11.024 1.00 92.88 103 ALA A N 1
ATOM 812 C CA . ALA A 1 103 ? -0.275 4.580 12.457 1.00 92.88 103 ALA A CA 1
ATOM 813 C C . ALA A 1 103 ? -0.700 5.851 13.207 1.00 92.88 103 ALA A C 1
ATOM 815 O O . ALA A 1 103 ? -1.691 5.826 13.926 1.00 92.88 103 ALA A O 1
ATOM 816 N N . PHE A 1 104 ? -0.057 6.995 12.944 1.00 92.81 104 PHE A N 1
ATOM 817 C CA . PHE A 1 104 ? -0.456 8.274 13.550 1.00 92.81 104 PHE A CA 1
ATOM 818 C C . PHE A 1 104 ? -1.901 8.680 13.241 1.00 92.81 104 PHE A C 1
ATOM 820 O O . PHE A 1 104 ? -2.600 9.181 14.123 1.00 92.81 104 PHE A O 1
ATOM 827 N N . LEU A 1 105 ? -2.371 8.450 12.011 1.00 92.50 105 LEU A N 1
ATOM 828 C CA . LEU A 1 105 ? -3.763 8.716 11.638 1.00 92.50 105 LEU A CA 1
ATOM 829 C C . LEU A 1 105 ? -4.740 7.765 12.343 1.00 92.50 105 LEU A C 1
ATOM 831 O O . LEU A 1 105 ? -5.772 8.217 12.832 1.00 92.50 105 LEU A O 1
ATOM 835 N N . ALA A 1 106 ? -4.417 6.472 12.408 1.00 91.56 106 ALA A N 1
ATOM 836 C CA . ALA A 1 106 ? -5.264 5.456 13.029 1.00 91.56 106 ALA A CA 1
ATOM 837 C C . ALA A 1 106 ? -5.346 5.621 14.556 1.00 91.56 106 ALA A C 1
ATOM 839 O O . ALA A 1 106 ? -6.419 5.503 15.143 1.00 91.56 106 ALA A O 1
ATOM 840 N N . GLU A 1 107 ? -4.222 5.949 15.190 1.00 90.38 107 GLU A N 1
ATOM 841 C CA . GLU A 1 107 ? -4.097 6.142 16.638 1.00 90.38 107 GLU A CA 1
ATOM 842 C C . GLU A 1 107 ? -4.482 7.560 17.083 1.00 90.38 107 GLU A C 1
ATOM 844 O O . GLU A 1 107 ? -4.405 7.873 18.270 1.00 90.38 107 GLU A O 1
ATOM 849 N N . GLN A 1 108 ? -4.866 8.438 16.145 1.00 86.81 108 GLN A N 1
ATOM 850 C CA . GLN A 1 108 ? -5.173 9.854 16.393 1.00 86.81 108 GLN A CA 1
ATOM 851 C C . GLN A 1 108 ? -4.053 10.587 17.156 1.00 86.81 108 GLN A C 1
ATOM 853 O O . GLN A 1 108 ? -4.296 11.531 17.907 1.00 86.81 108 GLN A O 1
ATOM 858 N N . THR A 1 109 ? -2.808 10.151 16.964 1.00 73.00 109 THR A N 1
ATOM 859 C CA . THR A 1 109 ? -1.642 10.663 17.682 1.00 73.00 109 THR A CA 1
ATOM 860 C C . THR A 1 109 ? -0.806 11.502 16.728 1.00 73.00 109 THR A C 1
ATOM 862 O O . THR A 1 109 ? -0.240 10.998 15.767 1.00 73.00 109 THR A O 1
ATOM 865 N N . SER A 1 110 ? -0.728 12.809 16.975 1.00 60.38 110 SER A N 1
ATOM 866 C CA . SER A 1 110 ? -0.010 13.767 16.119 1.00 60.38 110 SER A CA 1
ATOM 867 C C . SER A 1 110 ? 1.468 13.965 16.488 1.00 60.38 110 SER A C 1
ATOM 869 O O . SER A 1 110 ? 2.121 14.847 15.929 1.00 60.38 110 SER A O 1
ATOM 871 N N . THR A 1 111 ? 1.999 13.176 17.425 1.00 54.56 111 THR A N 1
ATOM 872 C CA . THR A 1 111 ? 3.362 13.329 17.956 1.00 54.56 111 THR A CA 1
ATOM 873 C C . THR A 1 111 ? 4.248 12.165 17.492 1.00 54.56 111 THR A C 1
ATOM 875 O O . THR A 1 111 ? 3.844 11.019 17.681 1.00 54.56 111 THR A O 1
ATOM 878 N N . PRO A 1 112 ? 5.418 12.435 16.875 1.00 55.81 112 PRO A N 1
ATOM 879 C CA . PRO A 1 112 ? 6.310 11.407 16.340 1.00 55.81 112 PRO A CA 1
ATOM 880 C C . PRO A 1 112 ? 7.004 10.538 17.395 1.00 55.81 112 PRO A C 1
ATOM 882 O O . PRO A 1 112 ? 7.257 11.039 18.509 1.00 55.81 112 PRO A O 1
#